Protein AF-A0A2D5AI18-F1 (afdb_monomer_lite)

pLDDT: mean 75.98, std 16.19, range [34.03, 92.5]

Foldseek 3Di:
DDDPDPPPPPPPLVQDPAQAKDWPDDPDPVAIWIDHRSDIHQLVVVLVVPPPQVQLNVLSVVLVVLVVVLVVVVVVLVVVLVVVLVPDPDPVVSVVSCVVSVVVNVVVSVVSRVVSNVSNRSSSVSSVVSVPDDPPD

Structure (mmCIF, N/CA/C/O backbone):
data_AF-A0A2D5AI18-F1
#
_entry.id   AF-A0A2D5AI18-F1
#
loop_
_atom_site.group_PDB
_atom_site.id
_atom_site.type_symbol
_atom_site.label_atom_id
_atom_site.label_alt_id
_atom_site.label_comp_id
_atom_site.label_asym_id
_atom_site.label_entity_id
_atom_site.label_seq_id
_atom_site.pdbx_PDB_ins_code
_atom_site.Cartn_x
_atom_site.Cartn_y
_atom_site.Cartn_z
_atom_site.occupancy
_atom_site.B_iso_or_equiv
_atom_site.auth_seq_id
_atom_site.auth_comp_id
_atom_site.auth_asym_id
_atom_site.auth_atom_id
_atom_site.pdbx_PDB_model_num
ATOM 1 N N . MET A 1 1 ? -44.565 -1.845 -21.952 1.00 34.03 1 MET A N 1
ATOM 2 C CA . MET A 1 1 ? -43.335 -2.128 -22.721 1.00 34.03 1 MET A CA 1
ATOM 3 C C . MET A 1 1 ? -42.185 -1.452 -21.994 1.00 34.03 1 MET A C 1
ATOM 5 O O . MET A 1 1 ? -42.141 -0.231 -21.970 1.00 34.03 1 MET A O 1
ATOM 9 N N . VAL A 1 2 ? -41.358 -2.224 -21.286 1.00 35.50 2 VAL A N 1
ATOM 10 C CA . VAL A 1 2 ? -40.264 -1.711 -20.444 1.00 35.50 2 VAL A CA 1
ATOM 11 C C . VAL A 1 2 ? -38.968 -1.842 -21.236 1.00 35.50 2 VAL A C 1
ATOM 13 O O . VAL A 1 2 ? -38.551 -2.952 -21.555 1.00 35.50 2 VAL A O 1
ATOM 16 N N . ALA A 1 3 ? -38.366 -0.709 -21.592 1.00 36.97 3 ALA A N 1
ATOM 17 C CA . ALA A 1 3 ? -37.062 -0.668 -22.236 1.00 36.97 3 ALA A CA 1
ATOM 18 C C . A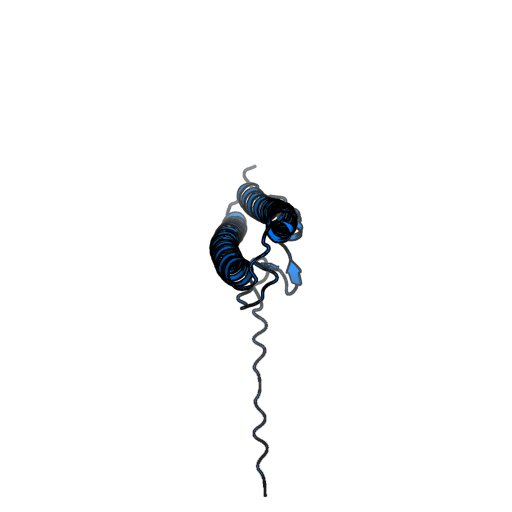LA A 1 3 ? -35.975 -0.957 -21.190 1.00 36.97 3 ALA A C 1
ATOM 20 O O . ALA A 1 3 ? -35.736 -0.161 -20.283 1.00 36.97 3 ALA A O 1
ATOM 21 N N . PHE A 1 4 ? -35.337 -2.120 -21.313 1.00 38.50 4 PHE A N 1
ATOM 22 C CA . PHE A 1 4 ? -34.129 -2.484 -20.580 1.00 38.50 4 PHE A CA 1
ATOM 23 C C . PHE A 1 4 ? -32.960 -1.624 -21.081 1.00 38.50 4 PHE A C 1
ATOM 25 O O . PHE A 1 4 ? -32.389 -1.881 -22.140 1.00 38.50 4 PHE A O 1
ATOM 32 N N . GLY A 1 5 ? -32.605 -0.589 -20.320 1.00 38.19 5 GLY A N 1
ATOM 33 C CA . GLY A 1 5 ? -31.355 0.144 -20.498 1.00 38.19 5 GLY A CA 1
ATOM 34 C C . GLY A 1 5 ? -30.186 -0.717 -20.030 1.00 38.19 5 GLY A C 1
ATOM 35 O O . GLY A 1 5 ? -29.905 -0.794 -18.836 1.00 38.19 5 GLY A O 1
ATOM 36 N N . VAL A 1 6 ? -29.520 -1.388 -20.970 1.00 43.41 6 VAL A N 1
ATOM 37 C CA . VAL A 1 6 ? -28.255 -2.091 -20.736 1.00 43.41 6 VAL A CA 1
ATOM 38 C C . VAL A 1 6 ? -27.206 -1.050 -20.358 1.00 43.41 6 VAL A C 1
ATOM 40 O O . VAL A 1 6 ? -26.691 -0.314 -21.197 1.00 43.41 6 VAL A O 1
ATOM 43 N N . CYS A 1 7 ? -26.909 -0.975 -19.064 1.00 38.44 7 CYS A N 1
ATOM 44 C CA . CYS A 1 7 ? -25.806 -0.196 -18.531 1.00 38.44 7 CYS A CA 1
ATOM 45 C C . CYS A 1 7 ? -24.508 -0.923 -18.913 1.00 38.44 7 CYS A C 1
ATOM 47 O O . CYS A 1 7 ? -24.047 -1.824 -18.210 1.00 38.44 7 CYS A O 1
ATOM 49 N N . LEU A 1 8 ? -23.964 -0.585 -20.085 1.00 40.25 8 LEU A N 1
ATOM 50 C CA . LEU A 1 8 ? -22.623 -0.964 -20.521 1.00 40.25 8 LEU A CA 1
ATOM 51 C C . LEU A 1 8 ? -21.617 -0.342 -19.548 1.00 40.25 8 LEU A C 1
ATOM 53 O O . LEU A 1 8 ? -21.126 0.769 -19.742 1.00 40.25 8 LEU A O 1
ATOM 57 N N . ALA A 1 9 ? -21.320 -1.065 -18.469 1.00 40.12 9 ALA A N 1
ATOM 58 C CA . ALA A 1 9 ? -20.146 -0.815 -17.658 1.00 40.12 9 ALA A CA 1
ATOM 59 C C . ALA A 1 9 ? -18.926 -1.109 -18.539 1.00 40.12 9 ALA A C 1
ATOM 61 O O . ALA A 1 9 ? -18.474 -2.248 -18.643 1.00 40.12 9 ALA A O 1
ATOM 62 N N . LEU A 1 10 ? -18.425 -0.071 -19.211 1.00 38.12 10 LEU A N 1
ATOM 63 C CA . LEU A 1 10 ? -17.088 -0.028 -19.783 1.00 38.12 10 LEU A CA 1
ATOM 64 C C . LEU A 1 10 ? -16.105 -0.325 -18.650 1.00 38.12 10 LEU A C 1
ATOM 66 O O . LEU A 1 10 ? -15.655 0.565 -17.930 1.00 38.12 10 LEU A O 1
ATOM 70 N N . SER A 1 11 ? -15.783 -1.603 -18.473 1.00 38.72 11 SER A N 1
ATOM 71 C CA . SER A 1 11 ? -14.601 -2.032 -17.752 1.00 38.72 11 SER A CA 1
ATOM 72 C C . SER A 1 11 ? -13.414 -1.550 -18.572 1.00 38.72 11 SER A C 1
ATOM 74 O O . SER A 1 11 ? -12.889 -2.274 -19.416 1.00 38.72 11 SER A O 1
ATOM 76 N N . MET A 1 12 ? -13.024 -0.293 -18.362 1.00 38.12 12 MET A N 1
ATOM 77 C CA . MET A 1 12 ? -11.731 0.215 -18.781 1.00 38.12 12 MET A CA 1
ATOM 78 C C . MET A 1 12 ? -10.693 -0.597 -18.011 1.00 38.12 12 MET A C 1
ATOM 80 O O . MET A 1 12 ? -10.271 -0.246 -16.910 1.00 38.12 12 MET A O 1
ATOM 84 N N . SER A 1 13 ? -10.322 -1.749 -18.564 1.00 42.56 13 SER A N 1
ATOM 85 C CA . SER A 1 13 ? -9.054 -2.380 -18.264 1.00 42.56 13 SER A CA 1
ATOM 86 C C . SER A 1 13 ? -8.012 -1.329 -18.601 1.00 42.56 13 SER A C 1
ATOM 88 O O . SER A 1 13 ? -7.742 -1.096 -19.777 1.00 42.56 13 SER A O 1
ATOM 90 N N . ALA A 1 14 ? -7.514 -0.634 -17.580 1.00 46.59 14 ALA A N 1
ATOM 91 C CA . ALA A 1 14 ? -6.381 0.263 -17.691 1.00 46.59 14 ALA A CA 1
ATOM 92 C C . ALA A 1 14 ? -5.203 -0.576 -18.198 1.00 46.59 14 ALA A C 1
ATOM 94 O O . ALA A 1 14 ? -4.480 -1.176 -17.416 1.00 46.59 14 ALA A O 1
ATOM 95 N N . GLN A 1 15 ? -5.079 -0.739 -19.511 1.00 49.62 15 GLN A N 1
ATOM 96 C CA . GLN A 1 15 ? -3.963 -1.434 -20.123 1.00 49.62 15 GLN A CA 1
ATOM 97 C C . GLN A 1 15 ? -2.791 -0.471 -20.016 1.00 49.62 15 GLN A C 1
ATOM 99 O O . GLN A 1 15 ? -2.710 0.523 -20.730 1.00 49.62 15 GLN A O 1
ATOM 104 N N . THR A 1 16 ? -1.924 -0.715 -19.038 1.00 53.47 16 THR A N 1
ATOM 105 C CA . THR A 1 16 ? -0.634 -0.037 -18.976 1.00 53.47 16 THR A CA 1
ATOM 106 C C . THR A 1 16 ? 0.116 -0.327 -20.275 1.00 53.47 16 THR A C 1
ATOM 108 O O . THR A 1 16 ? 0.172 -1.505 -20.649 1.00 53.47 16 THR A O 1
ATOM 111 N N . PRO A 1 17 ? 0.693 0.683 -20.953 1.00 59.50 17 PRO A N 1
ATOM 112 C CA . PRO A 1 17 ? 1.547 0.443 -22.110 1.00 59.50 17 PRO A CA 1
ATOM 113 C C . PRO A 1 17 ? 2.638 -0.576 -21.754 1.00 59.50 17 PRO A C 1
ATOM 115 O O . PRO A 1 17 ? 3.077 -0.640 -20.602 1.00 59.50 17 PRO A O 1
ATOM 118 N N . HIS A 1 18 ? 3.030 -1.418 -22.715 1.00 58.31 18 HIS A N 1
ATOM 119 C CA . HIS A 1 18 ? 3.996 -2.494 -22.477 1.00 58.31 18 HIS A CA 1
ATOM 120 C C . HIS A 1 18 ? 5.253 -1.954 -21.790 1.00 58.31 18 HIS A C 1
ATOM 122 O O . HIS A 1 18 ? 5.861 -0.997 -22.257 1.00 58.31 18 HIS A O 1
ATOM 128 N N . GLY A 1 19 ? 5.614 -2.564 -20.661 1.00 70.25 19 GLY A N 1
ATOM 129 C CA . GLY A 1 19 ? 6.752 -2.142 -19.850 1.00 70.25 19 GLY A CA 1
ATOM 130 C C . GLY A 1 19 ? 6.389 -1.195 -18.708 1.00 70.25 19 GLY A C 1
ATOM 131 O O . GLY A 1 19 ? 7.059 -1.241 -17.691 1.00 70.25 19 GLY A O 1
ATOM 132 N N . PHE A 1 20 ? 5.297 -0.437 -18.751 1.00 80.50 20 PHE A N 1
ATOM 133 C CA . PHE A 1 20 ? 5.002 0.527 -17.686 1.00 80.50 20 PHE A CA 1
ATOM 134 C C . PHE A 1 20 ? 4.274 -0.104 -16.502 1.00 80.50 20 PHE A C 1
ATOM 136 O O . PHE A 1 20 ? 3.392 -0.953 -16.656 1.00 80.50 20 PHE A O 1
ATOM 143 N N . MET A 1 21 ? 4.613 0.359 -15.301 1.00 87.06 21 MET A N 1
ATOM 144 C CA . MET A 1 21 ? 3.808 0.122 -14.109 1.00 87.06 21 MET A CA 1
ATOM 145 C C . MET A 1 21 ? 2.799 1.257 -13.924 1.00 87.06 21 MET A C 1
ATOM 147 O O . MET A 1 21 ? 3.100 2.424 -14.182 1.00 87.06 21 MET A O 1
ATOM 151 N N . ALA A 1 22 ? 1.613 0.928 -13.416 1.00 85.25 22 ALA A N 1
ATOM 152 C CA . ALA A 1 22 ? 0.650 1.914 -12.931 1.00 85.25 22 ALA A CA 1
ATOM 153 C C . ALA A 1 22 ? 0.112 1.533 -11.557 1.00 85.25 22 ALA A C 1
ATOM 155 O O . ALA A 1 22 ? 0.019 0.359 -11.198 1.00 85.25 22 ALA A O 1
ATOM 156 N N . VAL A 1 23 ? -0.294 2.533 -10.783 1.00 85.25 23 VAL A N 1
ATOM 157 C CA . VAL A 1 23 ? -1.065 2.290 -9.563 1.00 85.25 23 VAL A CA 1
ATOM 158 C C . VAL A 1 23 ? -2.501 1.982 -9.974 1.00 85.25 23 VAL A C 1
ATOM 160 O O . VAL A 1 23 ? -3.115 2.745 -10.714 1.00 85.25 23 VAL A O 1
ATOM 163 N N . LYS A 1 24 ? -3.057 0.866 -9.498 1.00 81.44 24 LYS A N 1
ATOM 164 C CA . LYS A 1 24 ? -4.464 0.539 -9.738 1.00 81.44 24 LYS A CA 1
ATOM 165 C C . LYS A 1 24 ? -5.336 1.501 -8.933 1.00 81.44 24 LYS A C 1
ATOM 167 O O . LYS A 1 24 ? -5.422 1.384 -7.708 1.00 81.44 24 LYS A O 1
ATOM 172 N N . GLU A 1 25 ? -5.984 2.435 -9.618 1.00 66.06 25 GLU A N 1
ATOM 173 C CA . GLU A 1 25 ? -6.924 3.368 -9.003 1.00 66.06 25 GLU A CA 1
ATOM 174 C C . GLU A 1 25 ? -8.230 2.632 -8.682 1.00 66.06 25 GLU A C 1
ATOM 176 O O . GLU A 1 25 ? -8.995 2.234 -9.556 1.00 66.06 25 GLU A O 1
ATOM 181 N N . GLY A 1 26 ? -8.444 2.352 -7.398 1.00 61.12 26 GLY A N 1
ATOM 182 C CA . GLY A 1 26 ? -9.636 1.672 -6.908 1.00 61.12 26 GLY A CA 1
ATOM 183 C C . GLY A 1 26 ? -9.901 1.993 -5.440 1.00 61.12 26 GLY A C 1
ATOM 184 O O . GLY A 1 26 ? -8.974 2.105 -4.628 1.00 61.12 26 GLY A O 1
ATOM 185 N N . ARG A 1 27 ? -11.186 2.130 -5.101 1.00 50.25 27 ARG A N 1
ATOM 186 C CA . ARG A 1 27 ? -11.704 2.409 -3.753 1.00 50.25 27 ARG A CA 1
ATOM 187 C C . ARG A 1 27 ? -11.806 1.133 -2.906 1.00 50.25 27 ARG A C 1
ATOM 189 O O . ARG A 1 27 ? -12.828 0.907 -2.271 1.00 50.25 27 ARG A O 1
ATOM 196 N N . TRP A 1 28 ? -10.790 0.267 -2.930 1.00 49.34 28 TRP A N 1
ATOM 197 C CA . TRP A 1 28 ? -10.830 -0.976 -2.153 1.00 49.34 28 TRP A CA 1
ATOM 198 C C . TRP A 1 28 ? -9.784 -1.046 -1.045 1.00 49.34 28 TRP A C 1
ATOM 200 O O . TRP A 1 28 ? -8.600 -0.777 -1.238 1.00 49.34 28 TRP A O 1
ATOM 210 N N . THR A 1 29 ? -10.298 -1.493 0.095 1.00 49.56 29 THR A N 1
ATOM 211 C CA . THR A 1 29 ? -9.738 -1.740 1.430 1.00 49.56 29 THR A CA 1
ATOM 212 C C . THR A 1 29 ? -8.524 -2.675 1.474 1.00 49.56 29 THR A C 1
ATOM 214 O O . THR A 1 29 ? -7.858 -2.785 2.496 1.00 49.56 29 THR A O 1
ATOM 217 N N . ASP A 1 30 ? -8.171 -3.299 0.349 1.00 56.00 30 ASP A N 1
ATOM 218 C CA . ASP A 1 30 ? -6.998 -4.169 0.194 1.00 56.00 30 ASP A CA 1
ATOM 219 C C . ASP A 1 30 ? -5.694 -3.401 -0.092 1.00 56.00 30 ASP A C 1
ATOM 221 O O . ASP A 1 30 ? -4.686 -4.009 -0.477 1.00 56.00 30 ASP A O 1
ATOM 225 N N . GLY A 1 31 ? -5.727 -2.071 0.054 1.00 64.38 31 GLY A N 1
ATOM 226 C CA . GLY A 1 31 ? -4.666 -1.081 -0.151 1.00 64.38 31 GLY A CA 1
ATOM 227 C C . GLY A 1 31 ? -4.014 -1.069 -1.539 1.00 64.38 31 GLY A C 1
ATOM 228 O O . GLY A 1 31 ? -4.474 -1.713 -2.477 1.00 64.38 31 GLY A O 1
ATOM 229 N N . ALA A 1 32 ? -2.927 -0.302 -1.677 1.00 75.31 32 ALA A N 1
ATOM 230 C CA . ALA A 1 32 ? -2.321 0.004 -2.975 1.00 75.31 32 ALA A CA 1
ATOM 231 C C . ALA A 1 32 ? -1.879 -1.265 -3.734 1.00 75.31 32 ALA A C 1
ATOM 233 O O . ALA A 1 32 ? -1.085 -2.068 -3.223 1.00 75.31 32 ALA A O 1
ATOM 234 N N . LYS A 1 33 ? -2.423 -1.434 -4.944 1.00 83.44 33 LYS A N 1
ATOM 235 C CA . LYS A 1 33 ? -2.116 -2.505 -5.900 1.00 83.44 33 LYS A CA 1
ATOM 236 C C . LYS A 1 33 ? -1.478 -1.880 -7.144 1.00 83.44 33 LYS A C 1
ATOM 238 O O . LYS A 1 33 ? -1.798 -0.748 -7.499 1.00 83.44 33 LYS A O 1
ATOM 243 N N . ILE A 1 34 ? -0.577 -2.613 -7.780 1.00 87.56 34 ILE A N 1
ATOM 244 C CA . ILE A 1 34 ? 0.210 -2.157 -8.929 1.00 87.56 34 ILE A CA 1
ATOM 245 C C . ILE A 1 34 ? -0.208 -2.994 -10.130 1.00 87.56 34 ILE A C 1
ATOM 247 O O . ILE A 1 34 ? -0.371 -4.205 -10.001 1.00 87.56 34 ILE A O 1
ATOM 251 N N . LEU A 1 35 ? -0.423 -2.366 -11.275 1.00 87.06 35 LEU A N 1
ATOM 252 C CA . LEU A 1 35 ? -0.709 -3.039 -12.528 1.00 87.06 35 LEU A CA 1
ATOM 253 C C . LEU A 1 35 ? 0.557 -3.077 -13.381 1.00 87.06 35 LEU A C 1
ATOM 255 O O . LEU A 1 35 ? 1.222 -2.055 -13.539 1.00 87.06 35 LEU A O 1
ATOM 259 N N . TYR A 1 36 ? 0.876 -4.254 -13.909 1.00 84.19 36 TYR A N 1
ATOM 260 C CA . TYR A 1 36 ? 2.010 -4.477 -14.797 1.00 84.19 36 TYR A CA 1
ATOM 261 C C . TYR A 1 36 ? 1.669 -5.612 -15.768 1.00 84.19 36 TYR A C 1
ATOM 263 O O . TYR A 1 36 ? 1.259 -6.687 -15.326 1.00 84.19 36 TYR A O 1
ATOM 271 N N . HIS A 1 37 ? 1.776 -5.369 -17.080 1.00 84.00 37 HIS A N 1
ATOM 272 C CA . HIS A 1 37 ? 1.392 -6.319 -18.147 1.00 84.00 37 HIS A CA 1
ATOM 273 C C . HIS A 1 37 ? 0.014 -6.973 -17.935 1.00 84.00 37 HIS A C 1
ATOM 275 O O . HIS A 1 37 ? -0.147 -8.189 -18.030 1.00 84.00 37 HIS A O 1
ATOM 281 N N . GLY A 1 38 ? -0.987 -6.174 -17.553 1.00 79.31 38 GLY A N 1
ATOM 282 C CA . GLY A 1 38 ? -2.351 -6.658 -17.301 1.00 79.31 38 GLY A CA 1
ATOM 283 C C . GLY A 1 38 ? -2.518 -7.512 -16.035 1.00 79.31 38 GLY A C 1
ATOM 284 O O . GLY A 1 38 ? -3.638 -7.901 -15.704 1.00 79.31 38 GLY A O 1
ATOM 285 N N . ARG A 1 39 ? -1.444 -7.774 -15.279 1.00 83.88 39 ARG A N 1
ATOM 286 C CA . ARG A 1 39 ? -1.486 -8.475 -13.990 1.00 83.88 39 ARG A CA 1
ATOM 287 C C . ARG A 1 39 ? -1.425 -7.485 -12.835 1.00 83.88 39 ARG A C 1
ATOM 289 O O . ARG A 1 39 ? -0.796 -6.433 -12.911 1.00 83.88 39 ARG A O 1
ATOM 296 N N . THR A 1 40 ? -2.110 -7.828 -11.746 1.00 86.12 40 THR A N 1
ATOM 297 C CA . THR A 1 40 ? -2.115 -7.021 -10.523 1.00 86.12 40 THR A CA 1
ATOM 298 C C . THR A 1 40 ? -1.128 -7.596 -9.512 1.00 86.12 40 THR A C 1
ATOM 300 O O . THR A 1 40 ? -1.265 -8.742 -9.092 1.00 86.12 40 THR A O 1
ATOM 303 N N . TYR A 1 41 ? -0.188 -6.774 -9.063 1.00 86.81 41 TYR A N 1
ATOM 304 C CA . TYR A 1 41 ? 0.824 -7.104 -8.072 1.00 86.81 41 TYR A CA 1
ATOM 305 C C . TYR A 1 41 ? 0.596 -6.329 -6.774 1.00 86.81 41 TYR A C 1
ATOM 307 O O . TYR A 1 41 ? 0.161 -5.174 -6.755 1.00 86.81 41 TYR A O 1
ATOM 315 N N . ARG A 1 42 ? 0.908 -6.974 -5.64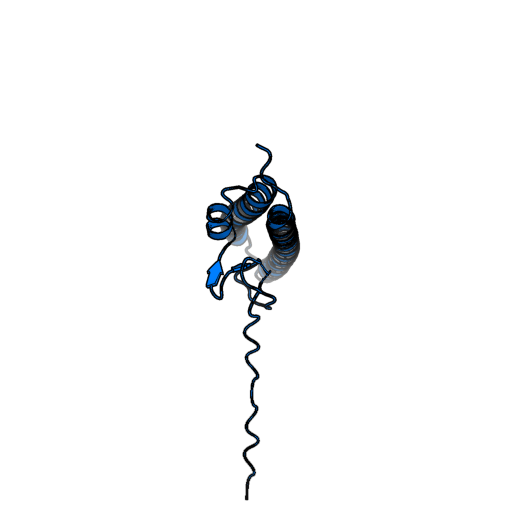8 1.00 87.75 42 ARG A N 1
ATOM 316 C CA . ARG A 1 42 ? 1.103 -6.282 -4.366 1.00 87.75 42 ARG A CA 1
ATOM 317 C C . ARG A 1 42 ? 2.510 -5.669 -4.333 1.00 87.75 42 ARG A C 1
ATOM 319 O O . ARG A 1 42 ? 3.374 -6.164 -5.050 1.00 87.75 42 ARG A O 1
ATOM 326 N N . PRO A 1 43 ? 2.789 -4.688 -3.451 1.00 86.44 43 PRO A N 1
ATOM 327 C CA . PRO A 1 43 ? 4.126 -4.098 -3.328 1.00 86.44 43 PRO A CA 1
ATOM 328 C C . PRO A 1 43 ? 5.240 -5.136 -3.139 1.00 86.44 43 PRO A C 1
ATOM 330 O O . PRO A 1 43 ? 6.310 -4.992 -3.710 1.00 86.44 43 PRO A O 1
ATOM 333 N N . ALA A 1 44 ? 4.965 -6.224 -2.407 1.00 86.56 44 ALA A N 1
ATOM 334 C CA . ALA A 1 44 ? 5.909 -7.330 -2.258 1.00 86.56 44 ALA A CA 1
ATOM 335 C C . ALA A 1 44 ? 6.271 -7.983 -3.604 1.00 86.56 44 ALA A C 1
ATOM 337 O O . ALA A 1 44 ? 7.446 -8.116 -3.894 1.00 86.56 44 ALA A O 1
ATOM 338 N N . GLY A 1 45 ? 5.283 -8.312 -4.441 1.00 85.50 45 GLY A N 1
ATOM 339 C CA . GLY A 1 45 ? 5.547 -8.900 -5.758 1.00 85.50 45 GLY A CA 1
ATOM 340 C C . GLY A 1 45 ? 6.105 -7.895 -6.767 1.00 85.50 45 GLY A C 1
ATOM 341 O O . GLY A 1 45 ? 6.868 -8.276 -7.639 1.00 85.50 45 GLY A O 1
ATOM 342 N N . ALA A 1 46 ? 5.768 -6.607 -6.646 1.00 85.81 46 ALA A N 1
ATOM 343 C CA . ALA A 1 46 ? 6.322 -5.568 -7.515 1.00 85.81 46 ALA A CA 1
ATOM 344 C C . ALA A 1 46 ? 7.809 -5.297 -7.244 1.00 85.81 46 ALA A C 1
ATOM 346 O O . ALA A 1 46 ? 8.559 -5.029 -8.179 1.00 85.81 46 ALA A O 1
ATOM 347 N N . LYS A 1 47 ? 8.251 -5.429 -5.986 1.00 88.12 47 LYS A N 1
ATOM 348 C CA . LYS A 1 47 ? 9.673 -5.398 -5.616 1.00 88.12 47 LYS A CA 1
ATOM 349 C C . LYS A 1 47 ? 10.475 -6.435 -6.409 1.00 88.12 47 LYS A C 1
ATOM 351 O O . LYS A 1 47 ? 11.546 -6.105 -6.907 1.00 88.12 47 LYS A O 1
ATOM 356 N N . ASP A 1 48 ? 9.952 -7.650 -6.543 1.00 86.69 48 ASP A N 1
ATOM 357 C CA . ASP A 1 48 ? 10.654 -8.759 -7.204 1.00 86.69 48 ASP A CA 1
ATOM 358 C C . ASP A 1 48 ? 10.779 -8.554 -8.726 1.00 86.69 48 ASP A C 1
ATOM 360 O O . ASP A 1 48 ? 11.652 -9.134 -9.363 1.00 86.69 48 ASP A O 1
ATOM 364 N N . LEU A 1 49 ? 9.954 -7.674 -9.305 1.00 84.12 49 LEU A N 1
ATOM 365 C CA . LEU A 1 49 ? 10.055 -7.246 -10.705 1.00 84.12 49 LEU A CA 1
ATOM 366 C C . LEU A 1 49 ? 11.143 -6.176 -10.922 1.00 84.12 49 LEU A C 1
ATOM 368 O O . LEU A 1 49 ? 11.546 -5.922 -12.055 1.00 84.12 49 LEU A O 1
ATOM 372 N N . CYS A 1 50 ? 11.627 -5.535 -9.853 1.00 83.12 50 CYS A N 1
ATOM 373 C CA . CYS A 1 50 ? 12.590 -4.432 -9.908 1.00 83.12 50 CYS A CA 1
ATOM 374 C C . CYS A 1 50 ? 14.040 -4.934 -9.788 1.00 83.12 50 CYS A C 1
ATOM 376 O O . CYS A 1 50 ? 14.739 -4.602 -8.830 1.00 83.12 50 CYS A O 1
ATOM 378 N N . GLY A 1 51 ? 14.495 -5.740 -10.753 1.00 74.75 51 GLY A N 1
ATOM 379 C CA . GLY A 1 51 ? 15.860 -6.287 -10.760 1.00 74.75 51 GLY A CA 1
ATOM 380 C C . GLY A 1 51 ? 16.952 -5.241 -11.016 1.00 74.75 51 GLY A C 1
ATOM 381 O O . GLY A 1 51 ? 18.014 -5.301 -10.406 1.00 74.75 51 GLY A O 1
ATOM 382 N N . THR A 1 52 ? 16.675 -4.260 -11.879 1.00 77.25 52 THR A N 1
ATOM 383 C CA . THR A 1 52 ? 17.659 -3.268 -12.354 1.00 77.25 52 THR A CA 1
ATOM 384 C C . THR A 1 52 ? 17.523 -1.892 -11.696 1.00 77.25 52 THR A C 1
ATOM 386 O O . THR A 1 52 ? 18.489 -1.139 -11.634 1.00 77.25 52 THR A O 1
ATOM 389 N N . CYS A 1 53 ? 16.347 -1.557 -11.158 1.00 84.88 53 CYS A N 1
ATOM 390 C CA . CYS A 1 53 ? 16.065 -0.256 -10.547 1.00 84.88 53 CYS A CA 1
ATOM 391 C C . CYS A 1 53 ? 15.994 -0.376 -9.019 1.00 84.88 53 CYS A C 1
ATOM 393 O O . CYS A 1 53 ? 14.945 -0.694 -8.447 1.00 84.88 53 CYS A O 1
ATOM 395 N N . TRP A 1 54 ? 17.118 -0.121 -8.343 1.00 87.31 54 TRP A N 1
ATOM 396 C CA . TRP A 1 54 ? 17.210 -0.214 -6.881 1.00 87.31 54 TRP A CA 1
ATOM 397 C C . TRP A 1 54 ? 16.310 0.806 -6.161 1.00 87.31 54 TRP A C 1
ATOM 399 O O . TRP A 1 54 ? 15.767 0.488 -5.103 1.00 87.31 54 TRP A O 1
ATOM 409 N N . GLU A 1 55 ? 16.107 1.991 -6.749 1.00 89.75 55 GLU A N 1
ATOM 410 C CA . GLU A 1 55 ? 15.265 3.061 -6.193 1.00 89.75 55 GLU A CA 1
ATOM 411 C C . GLU A 1 55 ? 13.793 2.617 -6.113 1.00 89.75 55 GLU A C 1
ATOM 413 O O . GLU A 1 55 ? 13.174 2.662 -5.047 1.00 89.75 55 GLU A O 1
ATOM 418 N N . ALA A 1 56 ? 13.249 2.077 -7.210 1.00 88.50 56 ALA A N 1
ATOM 419 C CA . ALA A 1 56 ? 11.894 1.523 -7.239 1.00 88.50 56 ALA A CA 1
ATOM 420 C C . ALA A 1 56 ? 11.728 0.362 -6.249 1.00 88.50 56 ALA A C 1
ATOM 422 O O . ALA A 1 56 ? 10.735 0.285 -5.517 1.00 88.50 56 ALA A O 1
ATOM 423 N N . ARG A 1 57 ? 12.734 -0.520 -6.189 1.00 88.88 57 ARG A N 1
ATOM 424 C CA . ARG A 1 57 ? 12.765 -1.659 -5.267 1.00 88.88 57 ARG A CA 1
ATOM 425 C C . ARG A 1 57 ? 12.644 -1.208 -3.811 1.00 88.88 57 ARG A C 1
ATOM 427 O O . ARG A 1 57 ? 11.860 -1.792 -3.060 1.00 88.88 57 ARG A O 1
ATOM 434 N N . ASP A 1 58 ? 13.384 -0.173 -3.416 1.00 92.44 58 ASP A N 1
ATOM 435 C CA . ASP A 1 58 ? 13.369 0.329 -2.042 1.00 92.44 58 ASP A CA 1
ATOM 436 C C . ASP A 1 58 ? 12.028 0.987 -1.675 1.00 92.44 58 ASP A C 1
ATOM 438 O O . ASP A 1 58 ? 11.483 0.716 -0.603 1.00 92.44 58 ASP A O 1
ATOM 442 N N . HIS A 1 59 ? 11.413 1.750 -2.583 1.00 92.50 59 HIS A N 1
ATOM 443 C CA . HIS A 1 59 ? 10.067 2.296 -2.365 1.00 92.50 59 HIS A CA 1
ATOM 444 C C . HIS A 1 59 ? 9.013 1.197 -2.148 1.00 92.50 59 HIS A C 1
ATOM 446 O O . HIS A 1 59 ? 8.227 1.250 -1.191 1.00 92.50 59 HIS A O 1
ATOM 452 N N . PHE A 1 60 ? 9.022 0.141 -2.968 1.00 91.25 60 PHE A N 1
ATOM 453 C CA . PHE A 1 60 ? 8.109 -0.991 -2.784 1.00 91.25 60 PHE A CA 1
ATOM 454 C C . PHE A 1 60 ? 8.388 -1.777 -1.493 1.00 91.25 60 PHE A C 1
ATOM 456 O O . PHE A 1 60 ? 7.453 -2.234 -0.823 1.00 91.25 60 PHE A O 1
ATOM 463 N N . GLU A 1 61 ? 9.652 -1.883 -1.082 1.00 91.81 61 GLU A N 1
ATOM 464 C CA . GLU A 1 61 ? 10.049 -2.491 0.188 1.00 91.81 61 GLU A CA 1
ATOM 465 C C . GLU A 1 61 ? 9.606 -1.668 1.404 1.00 91.81 61 GLU A C 1
ATOM 467 O O . GLU A 1 61 ? 9.078 -2.225 2.374 1.00 91.81 61 GLU A O 1
ATOM 472 N N . ARG A 1 62 ? 9.749 -0.340 1.361 1.00 90.56 62 ARG A N 1
ATOM 473 C CA . ARG A 1 62 ? 9.201 0.563 2.385 1.00 90.56 62 ARG A CA 1
ATOM 474 C C . ARG A 1 62 ? 7.686 0.423 2.476 1.00 90.56 62 ARG A C 1
ATOM 476 O O . ARG A 1 62 ? 7.161 0.239 3.577 1.00 90.56 62 ARG A O 1
ATOM 483 N N . ALA A 1 63 ? 6.985 0.413 1.341 1.00 89.00 63 ALA A N 1
ATOM 484 C CA . ALA A 1 63 ? 5.541 0.197 1.302 1.00 89.00 63 ALA A CA 1
ATOM 485 C C . ALA A 1 63 ? 5.143 -1.150 1.935 1.00 89.00 63 ALA A C 1
ATOM 487 O O . ALA A 1 63 ? 4.212 -1.203 2.741 1.00 89.00 63 ALA A O 1
ATOM 488 N N . ARG A 1 64 ? 5.874 -2.236 1.644 1.00 89.31 64 ARG A N 1
ATOM 489 C CA . ARG A 1 64 ? 5.671 -3.550 2.280 1.00 89.31 64 ARG A CA 1
ATOM 490 C C . ARG A 1 64 ? 5.869 -3.482 3.796 1.00 89.31 64 ARG A C 1
ATOM 492 O O . ARG A 1 64 ? 4.991 -3.923 4.538 1.00 89.31 64 ARG A O 1
ATOM 499 N N . ARG A 1 65 ? 6.989 -2.917 4.261 1.00 90.25 65 ARG A N 1
ATOM 500 C CA . ARG A 1 65 ? 7.309 -2.801 5.695 1.00 90.25 65 ARG A CA 1
ATOM 501 C C . ARG A 1 65 ? 6.251 -2.005 6.452 1.00 90.25 65 ARG A C 1
ATOM 503 O O . ARG A 1 65 ? 5.838 -2.423 7.530 1.00 90.25 65 ARG A O 1
ATOM 510 N N . MET A 1 66 ? 5.756 -0.909 5.878 1.00 87.69 66 MET A N 1
ATOM 511 C CA . MET A 1 66 ? 4.685 -0.122 6.495 1.00 87.69 66 MET A CA 1
ATOM 512 C C . MET A 1 66 ? 3.388 -0.914 6.657 1.00 87.69 66 MET A C 1
ATOM 514 O O . MET A 1 66 ? 2.732 -0.787 7.690 1.00 87.69 66 MET A O 1
ATOM 518 N N . ARG A 1 67 ? 3.026 -1.755 5.681 1.00 84.56 67 ARG A N 1
ATOM 519 C CA . ARG A 1 67 ? 1.828 -2.607 5.768 1.00 84.56 67 ARG A CA 1
ATOM 520 C C . ARG A 1 67 ? 1.972 -3.671 6.850 1.00 84.56 67 ARG A C 1
ATOM 522 O O . ARG A 1 67 ? 1.071 -3.808 7.669 1.00 84.56 67 ARG A O 1
ATOM 529 N N . ILE A 1 68 ? 3.119 -4.351 6.906 1.00 87.62 68 ILE A N 1
ATOM 530 C CA . ILE A 1 68 ? 3.407 -5.354 7.945 1.00 87.62 68 ILE A CA 1
ATOM 531 C C . ILE A 1 68 ? 3.382 -4.703 9.329 1.00 87.62 68 ILE A C 1
ATOM 533 O O . ILE A 1 68 ? 2.684 -5.172 10.222 1.00 87.62 68 ILE A O 1
ATOM 537 N N . ARG A 1 69 ? 4.079 -3.573 9.499 1.00 86.25 69 ARG A N 1
ATOM 538 C CA . ARG A 1 69 ? 4.101 -2.848 10.773 1.00 86.25 69 ARG A CA 1
ATOM 539 C C . ARG A 1 69 ? 2.706 -2.382 11.189 1.00 86.25 69 ARG A C 1
ATOM 541 O O . ARG A 1 69 ? 2.384 -2.442 12.367 1.00 86.25 69 ARG A O 1
ATOM 548 N N . SER A 1 70 ? 1.883 -1.928 10.244 1.00 84.19 70 SER A N 1
ATOM 549 C CA . SER A 1 70 ? 0.514 -1.497 10.554 1.00 84.19 70 SER A CA 1
ATOM 550 C C . SER A 1 70 ? -0.370 -2.674 10.965 1.00 84.19 70 SER A C 1
ATOM 552 O O . SER A 1 70 ? -1.133 -2.541 11.912 1.00 84.19 70 SER A O 1
ATOM 554 N N . PHE A 1 71 ? -0.211 -3.841 10.334 1.00 84.62 71 PHE A N 1
ATOM 555 C CA . PHE A 1 71 ? -0.893 -5.065 10.756 1.00 84.62 71 PHE A CA 1
ATOM 556 C C . PHE A 1 71 ? -0.488 -5.485 12.176 1.00 84.62 71 PHE A C 1
ATOM 558 O O . PHE A 1 71 ? -1.353 -5.779 12.994 1.00 84.62 71 PHE A O 1
ATOM 565 N N . LEU A 1 72 ? 0.808 -5.452 12.502 1.00 85.81 72 LEU A N 1
ATOM 566 C CA . LEU A 1 72 ? 1.291 -5.777 13.850 1.00 85.81 72 LEU A CA 1
ATOM 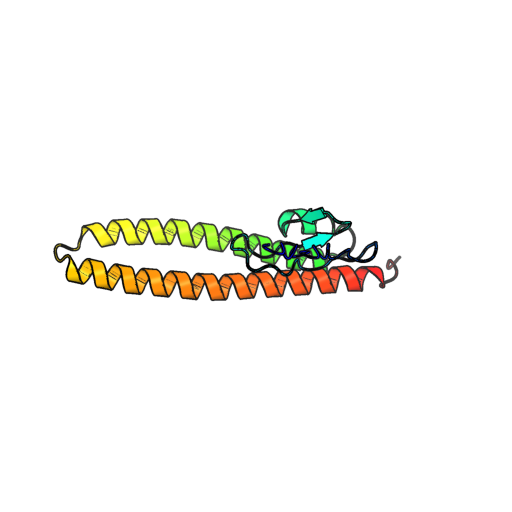567 C C . LEU A 1 72 ? 0.736 -4.815 14.910 1.00 85.81 72 LEU A C 1
ATOM 569 O O . LEU A 1 72 ? 0.229 -5.268 15.930 1.00 85.81 72 LEU A O 1
ATOM 573 N N . ILE A 1 73 ? 0.775 -3.503 14.647 1.00 84.12 73 ILE A N 1
ATOM 574 C CA . ILE A 1 73 ? 0.229 -2.489 15.564 1.00 84.12 73 ILE A CA 1
ATOM 575 C C . ILE A 1 73 ? -1.281 -2.670 15.741 1.00 84.12 73 ILE A C 1
ATOM 577 O O . ILE A 1 73 ? -1.766 -2.570 16.860 1.00 84.12 73 ILE A O 1
ATOM 581 N N . ALA A 1 74 ? -2.020 -2.969 14.669 1.00 81.75 74 ALA A N 1
ATOM 582 C CA . ALA A 1 74 ? -3.459 -3.194 14.759 1.00 81.75 74 ALA A CA 1
ATOM 583 C C . ALA A 1 74 ? -3.795 -4.406 15.643 1.00 81.75 74 ALA A C 1
ATOM 585 O O . ALA A 1 74 ? -4.673 -4.305 16.490 1.00 81.75 74 ALA A O 1
ATOM 586 N N . ASN A 1 75 ? -3.075 -5.524 15.500 1.00 80.06 75 ASN A N 1
ATOM 587 C CA . ASN A 1 75 ? -3.301 -6.708 16.338 1.00 80.06 75 ASN A CA 1
ATOM 588 C C . ASN A 1 75 ? -2.937 -6.455 17.809 1.00 80.06 75 ASN A C 1
ATOM 590 O O . ASN A 1 75 ? -3.700 -6.832 18.694 1.00 80.06 75 ASN A O 1
ATOM 594 N N . LEU A 1 76 ? -1.810 -5.781 18.068 1.00 81.06 76 LEU A N 1
ATOM 595 C CA . LEU A 1 76 ? -1.414 -5.387 19.426 1.00 81.06 76 LEU A CA 1
ATOM 596 C C . LEU A 1 76 ? -2.445 -4.441 20.058 1.00 81.06 76 LEU A C 1
ATOM 598 O O . LEU A 1 76 ? -2.871 -4.666 21.185 1.00 81.06 76 LEU A O 1
ATOM 602 N N . GLY A 1 77 ? -2.898 -3.434 19.307 1.00 76.19 77 GLY A N 1
ATOM 603 C CA . GLY A 1 77 ? -3.895 -2.474 19.773 1.00 76.19 77 GLY A CA 1
ATOM 604 C C . GLY A 1 77 ? -5.256 -3.114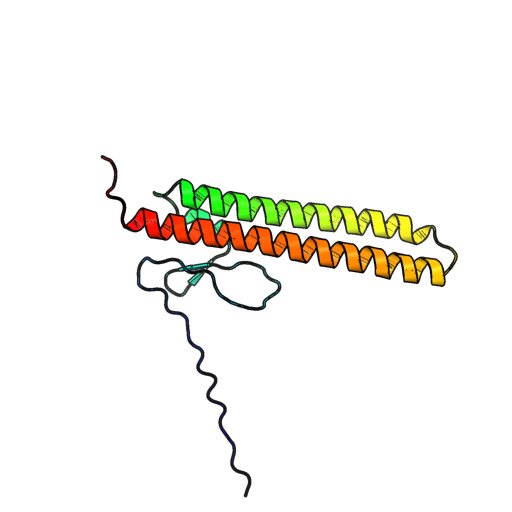 20.047 1.00 76.19 77 GLY A C 1
ATOM 605 O O . GLY A 1 77 ? -5.877 -2.799 21.053 1.00 76.19 77 GLY A O 1
ATOM 606 N N . VAL A 1 78 ? -5.712 -4.049 19.205 1.00 77.75 78 VAL A N 1
ATOM 607 C CA . VAL A 1 78 ? -6.963 -4.791 19.449 1.00 77.75 78 VAL A CA 1
ATOM 608 C C . VAL A 1 78 ? -6.870 -5.609 20.737 1.00 77.75 78 VAL A C 1
ATOM 610 O O . VAL A 1 78 ? -7.804 -5.577 21.535 1.00 77.75 78 VAL A O 1
ATOM 613 N N . PHE A 1 79 ? -5.745 -6.290 20.967 1.00 77.69 79 PHE A N 1
ATOM 614 C CA . PHE A 1 79 ? -5.527 -7.072 22.182 1.00 77.69 79 PHE A CA 1
ATOM 615 C C . PHE A 1 79 ? -5.546 -6.195 23.446 1.00 77.69 79 PHE A C 1
ATOM 617 O O . PHE A 1 79 ? -6.275 -6.486 24.395 1.00 77.69 79 PHE A O 1
ATOM 624 N N . GLU A 1 80 ? -4.816 -5.080 23.441 1.00 75.31 80 GLU A N 1
ATOM 625 C CA . GLU A 1 80 ? -4.748 -4.155 24.579 1.00 75.31 80 GLU A CA 1
ATOM 626 C C . GLU A 1 80 ? -6.111 -3.515 24.890 1.00 75.31 80 GLU A C 1
ATOM 628 O O . GLU A 1 80 ? -6.550 -3.493 26.042 1.00 75.31 80 GLU A O 1
ATOM 633 N N . VAL A 1 81 ? -6.840 -3.091 23.851 1.00 78.50 81 VAL A N 1
ATOM 634 C CA . VAL A 1 81 ? -8.199 -2.542 23.981 1.00 78.50 81 VAL A CA 1
ATOM 635 C C . VAL A 1 81 ? -9.159 -3.578 24.564 1.00 78.50 81 VAL A C 1
ATOM 637 O O . VAL A 1 81 ? -9.976 -3.228 25.414 1.00 78.50 81 VAL A O 1
ATOM 640 N N . SER A 1 82 ? -9.064 -4.848 24.154 1.00 76.38 82 SER A N 1
ATOM 641 C CA . SER A 1 82 ? -9.942 -5.901 24.680 1.00 76.38 82 SER A CA 1
ATOM 642 C C . SER A 1 82 ? -9.718 -6.196 26.165 1.00 76.38 82 SER A C 1
ATOM 644 O O . SER A 1 82 ? -10.689 -6.439 26.875 1.00 76.38 82 SER A O 1
ATOM 646 N N . ILE A 1 83 ? -8.482 -6.100 26.665 1.00 77.44 83 ILE A N 1
ATOM 647 C CA . ILE A 1 83 ? -8.192 -6.260 28.099 1.00 77.44 83 ILE A CA 1
ATOM 648 C C . ILE A 1 83 ? -8.733 -5.062 28.887 1.00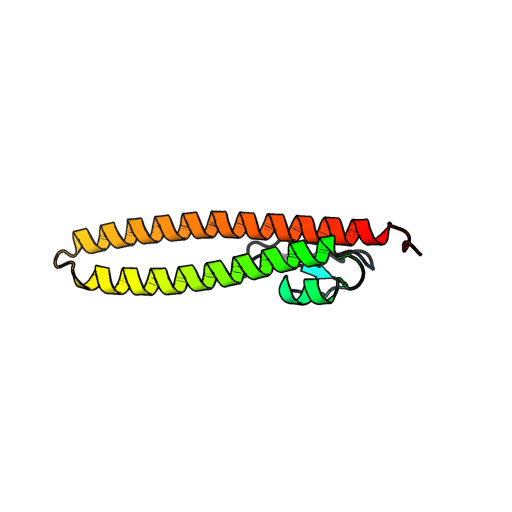 77.44 83 ILE A C 1
ATOM 650 O O . ILE A 1 83 ? -9.431 -5.254 29.880 1.00 77.44 83 ILE A O 1
ATOM 654 N N . GLY A 1 84 ? -8.486 -3.832 28.425 1.00 70.31 84 GLY A N 1
ATOM 655 C CA . GLY A 1 84 ? -8.989 -2.619 29.084 1.00 70.31 84 GLY A CA 1
ATOM 656 C C . GLY A 1 84 ? -10.519 -2.543 29.128 1.00 70.31 84 GLY A C 1
ATOM 657 O O . GLY A 1 84 ? -11.090 -2.110 30.125 1.00 70.31 84 GLY A O 1
ATOM 658 N N . ALA A 1 85 ? -11.193 -3.037 28.085 1.00 73.69 85 ALA A N 1
ATOM 659 C CA . ALA A 1 85 ? -12.652 -3.073 28.011 1.00 73.69 85 ALA A CA 1
ATOM 660 C C . ALA A 1 85 ? -13.297 -3.915 29.130 1.00 73.69 85 ALA A C 1
ATOM 662 O O . ALA A 1 85 ? -14.386 -3.578 29.587 1.00 73.69 85 ALA A O 1
ATOM 663 N N . THR A 1 86 ? -12.625 -4.969 29.611 1.00 75.06 86 THR A N 1
ATOM 664 C CA . THR A 1 86 ? -13.153 -5.838 30.683 1.00 75.06 86 THR A CA 1
ATOM 665 C C . THR A 1 86 ? -13.176 -5.200 32.073 1.00 75.06 86 THR A C 1
ATOM 667 O O . THR A 1 86 ? -13.760 -5.778 32.984 1.00 75.06 86 THR A O 1
ATOM 670 N N . GLN A 1 87 ? -12.575 -4.018 32.247 1.00 76.19 87 GLN A N 1
ATOM 671 C CA . GLN A 1 87 ? -12.538 -3.310 33.533 1.00 76.19 87 GLN A CA 1
ATOM 672 C C . GLN A 1 87 ? -13.659 -2.272 33.698 1.00 76.19 87 GLN A C 1
ATOM 674 O O . GLN A 1 87 ? -13.779 -1.671 34.763 1.00 76.19 87 GLN A O 1
ATOM 679 N N . PHE A 1 88 ? -14.478 -2.035 32.668 1.00 77.25 88 PHE A N 1
ATOM 680 C CA . PHE A 1 88 ? -15.593 -1.093 32.755 1.00 77.25 88 PHE A CA 1
ATOM 681 C C . PHE A 1 88 ? -16.867 -1.790 33.233 1.00 77.25 88 PHE A C 1
ATOM 683 O O . PHE A 1 88 ? -17.402 -2.659 32.550 1.00 77.25 88 PHE A O 1
ATOM 690 N N . GLU A 1 89 ? -17.388 -1.354 34.379 1.00 79.44 89 GLU A N 1
ATOM 691 C CA . GLU A 1 89 ? -18.683 -1.813 34.903 1.00 79.44 89 GLU A CA 1
ATOM 692 C C . GLU A 1 89 ? -19.869 -1.006 34.329 1.00 79.44 89 GLU A C 1
ATOM 694 O O . GLU A 1 89 ? -20.999 -1.490 34.305 1.00 79.44 89 GLU A O 1
ATOM 699 N N . ASP A 1 90 ? -19.623 0.207 33.813 1.00 84.75 90 ASP A N 1
ATOM 700 C CA . ASP A 1 90 ? -20.643 1.076 33.209 1.00 84.75 90 ASP A CA 1
ATOM 701 C C . ASP A 1 90 ? -20.704 0.920 31.675 1.00 84.75 90 ASP A C 1
ATOM 703 O O . ASP A 1 90 ? -19.766 1.252 30.941 1.00 84.75 90 ASP A O 1
ATOM 707 N N . VAL A 1 91 ? -21.865 0.481 31.178 1.00 80.06 91 VAL A N 1
ATOM 708 C CA . VAL A 1 91 ? -22.182 0.333 29.746 1.00 80.06 91 VAL A CA 1
ATOM 709 C C . VAL A 1 91 ? -22.049 1.635 28.951 1.00 80.06 91 VAL A C 1
ATOM 711 O O . VAL A 1 91 ? -21.693 1.604 27.769 1.00 80.06 91 VAL A O 1
ATOM 714 N N . ARG A 1 92 ? -22.300 2.794 29.570 1.00 79.88 92 ARG A N 1
ATOM 715 C CA . ARG A 1 92 ? -22.176 4.096 28.905 1.00 79.88 92 ARG A CA 1
ATOM 716 C C . ARG A 1 92 ? -20.712 4.483 28.721 1.00 79.88 92 ARG A C 1
ATOM 718 O O . ARG A 1 92 ? -20.346 4.966 27.648 1.00 79.88 92 ARG A O 1
ATOM 725 N N . ALA A 1 93 ? -19.880 4.229 29.731 1.00 80.19 93 ALA A N 1
ATOM 726 C CA . ALA A 1 93 ? -18.436 4.436 29.659 1.00 80.19 93 ALA A CA 1
ATOM 727 C C . ALA A 1 93 ? -17.801 3.527 28.595 1.00 80.19 93 ALA A C 1
ATOM 729 O O . ALA A 1 93 ? -17.022 4.002 27.766 1.00 80.19 93 ALA A O 1
ATOM 730 N N . LEU A 1 94 ? -18.219 2.259 28.542 1.00 80.44 94 LEU A N 1
ATOM 731 C CA . LEU A 1 94 ? -17.774 1.304 27.526 1.00 80.44 94 LEU A CA 1
ATOM 732 C C . LEU A 1 94 ? -18.149 1.750 26.100 1.00 80.44 94 LEU A C 1
ATOM 734 O O . LEU A 1 94 ? -17.325 1.678 25.186 1.00 80.44 94 LEU A O 1
ATOM 738 N N . GLY A 1 95 ? -19.370 2.262 25.901 1.00 75.88 95 GLY A N 1
ATOM 739 C CA . GLY A 1 95 ? -19.826 2.769 24.603 1.00 75.88 95 GLY A CA 1
ATOM 740 C C . GLY A 1 95 ? -19.024 3.980 24.107 1.00 75.88 95 GLY A C 1
ATOM 741 O O . GLY A 1 95 ? -18.606 4.016 22.948 1.00 75.88 95 GLY A O 1
ATOM 742 N N . VAL A 1 96 ? -18.757 4.952 24.987 1.00 82.25 96 VAL A N 1
ATOM 743 C CA . VAL A 1 96 ? -17.929 6.130 24.659 1.00 82.25 96 VAL A CA 1
ATOM 744 C C . VAL A 1 96 ? -16.484 5.721 24.369 1.00 82.25 96 VAL A C 1
ATOM 746 O O . VAL A 1 96 ? -15.899 6.196 23.394 1.00 82.25 96 VAL A O 1
ATOM 749 N N . PHE A 1 97 ? -15.925 4.806 25.165 1.00 82.19 97 PHE A N 1
ATOM 750 C CA . PHE A 1 97 ? -14.585 4.267 24.952 1.00 82.19 97 PHE A CA 1
ATOM 751 C C . PHE A 1 97 ? -14.456 3.596 23.578 1.00 82.19 97 PHE A C 1
ATOM 753 O O . PHE A 1 97 ? -13.548 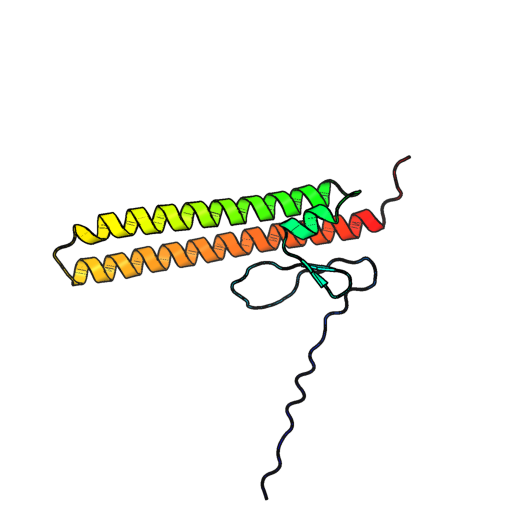3.930 22.815 1.00 82.19 97 PHE A O 1
ATOM 760 N N . HIS A 1 98 ? -15.401 2.729 23.204 1.00 81.12 98 HIS A N 1
ATOM 761 C CA . HIS A 1 98 ? -15.400 2.092 21.886 1.00 81.12 98 HIS A CA 1
ATOM 762 C C . HIS A 1 98 ? -15.512 3.092 20.732 1.00 81.12 98 HIS A C 1
ATOM 764 O O . HIS A 1 98 ? -14.825 2.924 19.723 1.00 81.12 98 HIS A O 1
ATOM 770 N N . ALA A 1 99 ? -16.332 4.137 20.870 1.00 80.50 99 ALA A N 1
ATOM 771 C CA . ALA A 1 99 ? -16.452 5.175 19.850 1.00 80.50 99 ALA A CA 1
ATOM 772 C C . ALA A 1 99 ? -15.141 5.963 19.674 1.00 80.50 99 ALA A C 1
ATOM 774 O O . ALA A 1 99 ? -14.709 6.189 18.541 1.00 80.50 99 ALA A O 1
ATOM 775 N N . LEU A 1 100 ? -14.476 6.328 20.777 1.00 86.38 100 LEU A N 1
ATOM 776 C CA . LEU A 1 100 ? -13.187 7.027 20.753 1.00 86.38 100 LEU A CA 1
ATOM 777 C C . LEU A 1 100 ? -12.080 6.169 20.141 1.00 86.38 100 LEU A C 1
ATOM 779 O O . LEU A 1 100 ? -11.397 6.606 19.214 1.00 86.38 100 LEU A O 1
ATOM 783 N N . VAL A 1 101 ? -11.926 4.937 20.627 1.00 85.19 101 VAL A N 1
ATOM 784 C CA . VAL A 1 101 ? -10.911 4.000 20.132 1.00 85.19 101 VAL A CA 1
ATOM 785 C C . VAL A 1 101 ? -11.162 3.665 18.665 1.00 85.19 101 VAL A C 1
ATOM 787 O O . VAL A 1 101 ? -10.240 3.721 17.851 1.00 85.19 101 VAL A O 1
ATOM 790 N N . GLY A 1 102 ? -12.413 3.378 18.299 1.00 81.50 102 GLY A N 1
ATOM 791 C CA . GLY A 1 102 ? -12.803 3.116 16.917 1.00 81.50 102 GLY A CA 1
ATOM 792 C C . GLY A 1 102 ? -12.484 4.296 15.997 1.00 81.50 102 GLY A C 1
ATOM 793 O O . GLY A 1 102 ? -11.850 4.112 14.958 1.00 81.50 102 GLY A O 1
ATOM 794 N N . GLY A 1 103 ? -12.849 5.518 16.397 1.00 84.44 103 GLY A N 1
ATOM 795 C CA . GLY A 1 103 ? -12.555 6.739 15.641 1.00 84.44 103 GLY A CA 1
ATOM 796 C C . GLY A 1 103 ? -11.054 7.007 15.476 1.00 84.44 103 GLY A C 1
ATOM 797 O O . GLY A 1 103 ? -10.599 7.342 14.376 1.00 84.44 103 GLY A O 1
ATOM 798 N N . ALA A 1 104 ? -10.267 6.804 16.536 1.00 85.19 104 ALA A N 1
ATOM 799 C CA . ALA A 1 104 ? -8.814 6.953 16.500 1.00 85.19 104 ALA A CA 1
ATOM 800 C C . ALA A 1 104 ? -8.156 5.926 15.564 1.00 85.19 104 ALA A C 1
ATOM 802 O O . ALA A 1 104 ? -7.336 6.296 14.720 1.00 85.19 104 ALA A O 1
ATOM 803 N N . LEU A 1 105 ? -8.555 4.651 15.653 1.00 83.38 105 LEU A N 1
ATOM 804 C CA . LEU A 1 105 ? -8.035 3.582 14.796 1.00 83.38 105 LEU A CA 1
ATOM 805 C C . LEU A 1 105 ? -8.371 3.815 13.321 1.00 83.38 105 LEU A C 1
ATOM 807 O O . LEU A 1 105 ? -7.500 3.639 12.469 1.00 83.38 105 LEU A O 1
ATOM 811 N N . MET A 1 106 ? -9.593 4.255 13.012 1.00 81.56 106 MET A N 1
ATOM 812 C CA . MET A 1 106 ? -9.996 4.590 11.641 1.00 81.56 106 MET A CA 1
ATOM 813 C C . MET A 1 106 ? -9.187 5.763 11.077 1.00 81.56 106 MET A C 1
ATOM 815 O O . MET A 1 106 ? -8.708 5.694 9.944 1.00 81.56 106 MET A O 1
ATOM 819 N N . SER A 1 107 ? -8.981 6.815 11.874 1.00 85.44 107 SER A N 1
ATOM 820 C CA . SER A 1 107 ? -8.192 7.986 11.463 1.00 85.44 107 SER A CA 1
ATOM 821 C C . SER A 1 107 ? -6.733 7.610 11.196 1.00 85.44 107 SER A C 1
ATOM 823 O O . SER A 1 107 ? -6.173 7.941 10.149 1.00 85.44 107 SER A O 1
ATOM 825 N N . TRP A 1 108 ? -6.135 6.836 12.103 1.00 86.19 108 TRP A N 1
ATOM 826 C CA . TRP A 1 108 ? -4.779 6.319 11.946 1.00 86.19 108 TRP A CA 1
ATOM 827 C C . TRP A 1 108 ? -4.643 5.396 10.726 1.00 86.19 108 TRP A C 1
ATOM 829 O O . TRP A 1 108 ? -3.677 5.505 9.963 1.00 86.19 108 TRP A O 1
ATOM 839 N N . ALA A 1 109 ? -5.617 4.509 10.499 1.00 82.81 109 ALA A N 1
ATOM 840 C CA . ALA A 1 109 ? -5.632 3.616 9.344 1.00 82.81 109 ALA A CA 1
ATOM 841 C C . ALA A 1 109 ? -5.680 4.400 8.022 1.00 82.81 109 ALA A C 1
ATOM 843 O O . ALA A 1 109 ? -4.926 4.082 7.098 1.00 82.81 109 ALA A O 1
ATOM 844 N N . ALA A 1 110 ? -6.492 5.459 7.952 1.00 84.12 110 ALA A N 1
ATOM 845 C CA . ALA A 1 110 ? -6.589 6.323 6.778 1.00 84.12 110 ALA A CA 1
ATOM 846 C C . ALA A 1 110 ? -5.262 7.043 6.469 1.00 84.12 110 ALA A C 1
ATOM 848 O O . ALA A 1 110 ? -4.802 7.041 5.322 1.00 84.12 110 ALA A O 1
ATOM 849 N N . GLU A 1 111 ? -4.597 7.605 7.484 1.00 86.44 111 GLU A N 1
ATOM 850 C CA . GLU A 1 111 ? -3.293 8.259 7.316 1.00 86.44 111 GLU A CA 1
ATOM 851 C C . GLU A 1 111 ? -2.226 7.267 6.823 1.00 86.44 111 GLU A C 1
ATOM 853 O O . GLU A 1 111 ? -1.462 7.539 5.886 1.00 86.44 111 GLU A O 1
ATOM 858 N N . ARG A 1 112 ? -2.198 6.069 7.417 1.00 85.12 112 ARG A N 1
ATOM 859 C CA . ARG A 1 112 ? -1.280 4.997 7.021 1.00 85.12 112 ARG A CA 1
ATOM 860 C C . ARG A 1 112 ? -1.512 4.542 5.592 1.00 85.12 112 ARG A C 1
ATOM 862 O O . ARG A 1 112 ? -0.542 4.353 4.854 1.00 85.12 112 ARG A O 1
ATOM 869 N N . GLU A 1 113 ? -2.766 4.384 5.186 1.00 83.88 113 GLU A N 1
ATOM 870 C CA . GLU A 1 113 ? -3.098 4.006 3.820 1.00 83.88 113 GLU A CA 1
ATOM 871 C C . GLU A 1 113 ? -2.636 5.073 2.821 1.00 83.88 113 GLU A C 1
ATOM 873 O O . GLU A 1 113 ? -2.018 4.737 1.805 1.00 83.88 113 GLU A O 1
ATOM 878 N N . ALA A 1 114 ? -2.839 6.356 3.135 1.00 86.06 114 ALA A N 1
ATOM 879 C CA . ALA A 1 114 ? -2.345 7.455 2.315 1.00 86.06 114 ALA A CA 1
ATOM 880 C C . ALA A 1 114 ? -0.815 7.410 2.170 1.00 86.06 114 ALA A C 1
ATOM 882 O O . ALA A 1 114 ? -0.296 7.566 1.063 1.00 86.06 114 ALA A O 1
ATOM 883 N N . LYS A 1 115 ? -0.079 7.136 3.255 1.00 88.75 115 LYS A N 1
ATOM 884 C CA . LYS A 1 115 ? 1.387 7.021 3.216 1.00 88.75 115 LYS A CA 1
ATOM 885 C C . LYS A 1 115 ? 1.861 5.841 2.363 1.00 88.75 115 LYS A C 1
ATOM 887 O O . LYS A 1 115 ? 2.773 5.997 1.556 1.00 88.75 115 LYS A O 1
ATOM 892 N N . VAL A 1 116 ? 1.214 4.679 2.481 1.00 88.06 116 VAL A N 1
ATOM 893 C CA . VAL A 1 116 ? 1.508 3.508 1.634 1.00 88.06 116 VAL A CA 1
ATOM 894 C C . VAL A 1 116 ? 1.242 3.819 0.161 1.00 88.06 116 VAL A C 1
ATOM 896 O O . VAL A 1 116 ? 2.059 3.466 -0.686 1.00 88.06 116 VAL A O 1
ATOM 899 N N . ARG A 1 117 ? 0.133 4.498 -0.160 1.00 87.06 117 ARG A N 1
ATOM 900 C CA . ARG A 1 117 ? -0.191 4.900 -1.539 1.00 87.06 117 ARG A CA 1
ATOM 901 C C . ARG A 1 117 ? 0.866 5.840 -2.124 1.00 87.06 117 ARG A C 1
ATOM 903 O O . ARG A 1 117 ? 1.236 5.652 -3.279 1.00 87.06 117 ARG A O 1
ATOM 910 N N . ARG A 1 118 ? 1.388 6.789 -1.336 1.00 89.00 118 ARG A N 1
ATOM 911 C CA . ARG A 1 118 ? 2.476 7.688 -1.768 1.00 89.00 118 ARG A CA 1
ATOM 912 C C . ARG A 1 118 ? 3.752 6.923 -2.113 1.00 89.00 118 ARG A C 1
ATOM 914 O O . ARG A 1 118 ? 4.285 7.125 -3.195 1.00 89.00 118 ARG A O 1
ATOM 921 N N . GLU A 1 119 ? 4.195 6.009 -1.250 1.00 90.75 119 GLU A N 1
ATOM 922 C CA . GLU A 1 119 ? 5.398 5.201 -1.518 1.00 90.75 119 GLU A CA 1
ATOM 923 C C . GLU A 1 119 ? 5.222 4.284 -2.733 1.00 90.75 119 GLU A C 1
ATOM 925 O O . GLU A 1 119 ? 6.134 4.131 -3.538 1.00 90.75 119 GLU A O 1
ATOM 930 N N . VAL A 1 120 ? 4.034 3.700 -2.914 1.00 89.44 120 VAL A N 1
ATOM 931 C CA . VAL A 1 120 ? 3.750 2.885 -4.102 1.00 89.44 120 VAL A CA 1
ATOM 932 C C . VAL A 1 120 ? 3.765 3.731 -5.374 1.00 89.44 120 VAL A C 1
ATOM 934 O O . VAL A 1 120 ? 4.307 3.279 -6.378 1.00 89.44 120 VAL A O 1
ATOM 937 N N . ARG A 1 121 ? 3.219 4.953 -5.344 1.00 90.31 121 ARG A N 1
ATOM 938 C CA . ARG A 1 121 ? 3.278 5.869 -6.491 1.00 90.31 121 ARG A CA 1
ATOM 939 C C . ARG A 1 121 ? 4.722 6.271 -6.806 1.00 90.31 121 ARG A C 1
ATOM 941 O O . ARG A 1 121 ? 5.119 6.154 -7.958 1.00 90.31 121 ARG A O 1
ATOM 948 N N . ALA A 1 122 ? 5.512 6.629 -5.794 1.00 90.19 122 ALA A N 1
ATOM 949 C CA . ALA A 1 122 ? 6.932 6.945 -5.960 1.00 90.19 122 ALA A CA 1
ATOM 950 C C . ALA A 1 122 ? 7.726 5.765 -6.548 1.00 90.19 122 ALA A C 1
ATOM 952 O O . ALA A 1 122 ? 8.527 5.954 -7.457 1.00 90.19 122 ALA A O 1
ATOM 953 N N . GLY A 1 123 ? 7.455 4.534 -6.097 1.00 89.12 123 GLY A N 1
ATOM 954 C CA . GLY A 1 123 ? 8.079 3.329 -6.651 1.00 89.12 123 GLY A CA 1
ATOM 955 C C . GLY A 1 123 ? 7.706 3.071 -8.112 1.00 89.12 123 GLY A C 1
ATOM 956 O O . GLY A 1 123 ? 8.572 2.726 -8.911 1.00 89.12 123 GLY A O 1
ATOM 957 N N . VAL A 1 124 ? 6.440 3.286 -8.483 1.00 90.06 124 VAL A N 1
ATOM 958 C CA . VAL A 1 124 ? 5.981 3.189 -9.879 1.00 90.06 124 VAL A CA 1
ATOM 959 C C . VAL A 1 124 ? 6.641 4.257 -10.754 1.00 90.06 124 VAL A C 1
ATOM 961 O O . VAL A 1 124 ? 7.115 3.945 -11.844 1.00 90.06 124 VAL A O 1
ATOM 964 N N . GLU A 1 125 ? 6.712 5.500 -10.279 1.00 90.19 125 GLU A N 1
ATOM 965 C CA . GLU A 1 125 ? 7.387 6.590 -10.986 1.00 90.19 125 GLU A CA 1
ATOM 966 C C . GLU A 1 125 ? 8.879 6.295 -11.173 1.00 90.19 125 GLU A C 1
ATOM 968 O O . GLU A 1 125 ? 9.380 6.408 -12.288 1.00 90.19 125 GLU A O 1
ATOM 973 N N . ALA A 1 126 ? 9.575 5.851 -10.122 1.00 88.88 126 ALA A N 1
ATOM 974 C CA . ALA A 1 126 ? 10.982 5.464 -10.196 1.00 88.88 126 ALA A CA 1
ATOM 975 C C . ALA A 1 126 ? 11.204 4.303 -11.174 1.00 88.88 126 ALA A C 1
ATOM 977 O O . ALA A 1 126 ? 12.108 4.366 -12.004 1.00 88.88 126 ALA A O 1
ATOM 978 N N . PHE A 1 127 ? 10.347 3.277 -11.135 1.00 88.19 127 PHE A N 1
ATOM 979 C CA . PHE A 1 127 ? 10.431 2.144 -12.054 1.00 88.19 127 PHE A CA 1
ATOM 980 C C . PHE A 1 127 ? 10.300 2.602 -13.506 1.00 88.19 127 PHE A C 1
ATOM 982 O O . PHE A 1 127 ? 11.128 2.241 -14.336 1.00 88.19 127 PHE A O 1
ATOM 989 N N . ASN A 1 128 ? 9.302 3.441 -13.793 1.00 87.88 128 ASN A N 1
ATOM 990 C CA . ASN A 1 128 ? 9.066 3.965 -15.133 1.00 87.88 128 ASN A CA 1
ATOM 991 C C . ASN A 1 128 ? 10.213 4.882 -15.594 1.00 87.88 128 ASN A C 1
ATOM 993 O O . ASN A 1 128 ? 10.609 4.795 -16.750 1.00 87.88 128 ASN A O 1
ATOM 997 N N . ARG A 1 129 ? 10.803 5.704 -14.710 1.00 85.38 129 ARG A N 1
ATOM 998 C CA . ARG A 1 129 ? 12.006 6.502 -15.032 1.00 85.38 129 ARG A CA 1
ATOM 999 C C . ARG A 1 129 ? 13.203 5.620 -15.382 1.00 85.38 129 ARG A C 1
ATOM 1001 O O . ARG A 1 129 ? 13.878 5.881 -16.371 1.00 85.38 129 ARG A O 1
ATOM 1008 N N . CYS A 1 130 ? 13.439 4.569 -14.601 1.00 83.50 130 CYS A N 1
ATOM 1009 C CA . CYS A 1 130 ? 14.543 3.632 -14.810 1.00 83.50 130 CYS A CA 1
ATOM 1010 C C . CYS A 1 130 ? 14.482 2.902 -16.162 1.00 83.50 130 CYS A C 1
ATOM 1012 O O . CYS A 1 130 ? 15.502 2.393 -16.607 1.00 83.50 130 CYS A O 1
ATOM 1014 N N . GLN A 1 131 ? 13.327 2.855 -16.834 1.00 75.69 131 GLN A N 1
ATOM 1015 C CA . GLN A 1 131 ? 13.225 2.270 -18.180 1.00 75.69 131 GLN A CA 1
ATOM 1016 C C . GLN A 1 131 ? 13.850 3.136 -19.268 1.00 75.69 131 GLN A C 1
ATOM 1018 O O . GLN A 1 131 ? 14.165 2.634 -20.342 1.00 75.69 131 GLN A O 1
ATOM 1023 N N . PHE A 1 132 ? 14.008 4.429 -18.993 1.00 69.44 132 PHE A N 1
ATOM 1024 C CA . PHE A 1 132 ? 14.595 5.393 -19.915 1.00 69.44 132 PHE A CA 1
ATOM 1025 C C . PHE A 1 132 ? 16.045 5.739 -19.563 1.00 69.44 132 PHE A C 1
ATOM 1027 O O . PHE A 1 132 ? 16.680 6.481 -20.308 1.00 69.44 132 PHE A O 1
ATOM 1034 N N . LEU A 1 133 ? 16.574 5.232 -18.441 1.00 61.69 133 LEU A N 1
ATOM 1035 C CA . LEU A 1 133 ? 17.996 5.358 -18.137 1.00 61.69 133 LEU A CA 1
ATOM 1036 C C . LEU A 1 133 ? 18.764 4.275 -18.912 1.00 61.69 133 LEU A C 1
ATOM 1038 O O . LEU A 1 133 ? 18.399 3.100 -18.813 1.00 61.69 133 LEU A O 1
ATOM 1042 N N . PRO A 1 134 ? 19.822 4.629 -19.665 1.00 54.44 134 PRO A N 1
ATOM 1043 C CA . PRO A 1 134 ? 20.701 3.624 -20.245 1.00 54.44 134 PRO A CA 1
ATOM 1044 C C . PRO A 1 134 ? 21.327 2.789 -19.116 1.00 54.44 134 PRO A C 1
ATOM 1046 O O . PRO A 1 134 ? 21.585 3.335 -18.036 1.00 54.44 134 PRO A O 1
ATOM 1049 N N . PRO A 1 135 ? 21.568 1.479 -19.322 1.00 52.12 135 PRO A N 1
ATOM 1050 C CA . PRO A 1 135 ? 22.365 0.712 -18.379 1.00 52.12 135 PRO A CA 1
ATOM 1051 C C . PRO A 1 135 ? 23.724 1.407 -18.268 1.00 52.12 135 PRO A C 1
ATOM 1053 O O . PRO A 1 135 ? 24.401 1.605 -19.273 1.00 52.12 135 PRO A O 1
ATOM 1056 N N . SER A 1 136 ? 24.087 1.851 -17.067 1.00 54.44 136 SER A N 1
ATOM 1057 C CA . SER A 1 136 ? 25.455 2.281 -16.806 1.00 54.44 136 SER A CA 1
ATOM 1058 C C . SER A 1 136 ? 26.331 1.033 -16.888 1.00 54.44 136 SER A C 1
ATOM 1060 O O . SER A 1 136 ? 26.253 0.192 -15.987 1.00 54.44 136 SER A O 1
ATOM 1062 N N . GLU A 1 137 ? 27.048 0.888 -18.004 1.00 44.09 137 GLU A N 1
ATOM 1063 C CA . GLU A 1 137 ? 28.148 -0.072 -18.176 1.00 44.09 137 GLU A CA 1
ATOM 1064 C C . GLU A 1 137 ? 29.235 0.120 -17.111 1.00 44.09 137 GLU A C 1
ATOM 1066 O O . GLU A 1 137 ? 29.505 1.287 -16.733 1.00 44.09 137 GLU A O 1
#

Radius of gyration: 21.25 Å; chains: 1; bounding box: 72×17×58 Å

Secondary structure (DSSP, 8-state):
---------------PPTT-EEE-----TT---EEETTEEE-HHHHHHT-SS-HHHHHHHHHHHHHHHHHHHHHHHHHHHHHHHHTT---HHHHHHHHHHHHHHHHHHHHHHHHHHHHHHHHHHHHHHHHTSSPP--

Sequence (137 aa):
MVAFGVCLALSMSAQTPHGFMAVKEGRWTDGAKILYHGRTYRPAGAKDLCGTCWEARDHFERARRMRIRSFLIANLGVFEVSIGATQFEDVRALGVFHALVGGALMSWAAEREAKVRREVRAGVEAFNRCQFLPPSE